Protein 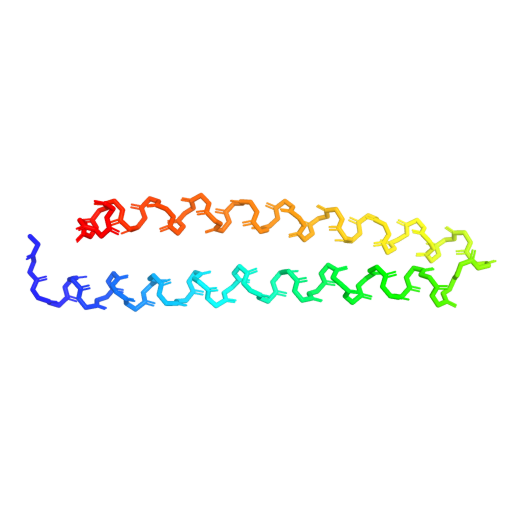AF-A0A1F9XLJ6-F1 (afdb_monomer)

pLDDT: mean 95.95, std 5.19, range [65.62, 98.75]

Sequence (75 aa):
MNERSRQKMATLLKIFKFAVREENKTQKLYSKLKNKYQNDPECVTLFTWLCNEESKHEDKLREKYVELKKELGLE

Radius of gyration: 16.81 Å; Cα contacts (8 Å, |Δi|>4): 56; chains: 1; bounding box: 38×13×45 Å

Nearest PDB structures (foldseek):
  3lsq-assembly1_A  TM=9.120E-01  e=8.339E-01  Trypanosoma brucei
  6jqa-assembly1_D  TM=8.675E-01  e=2.204E+00  Onion yellows phytoplasma OY-W
  6yo0-assembly1_g1  TM=9.283E-01  e=3.701E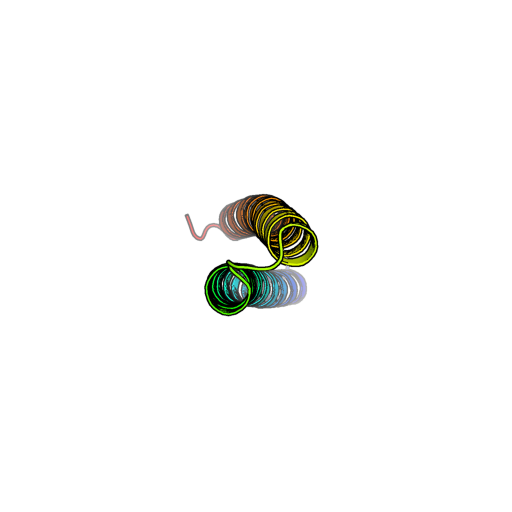+00  Tetrahymena the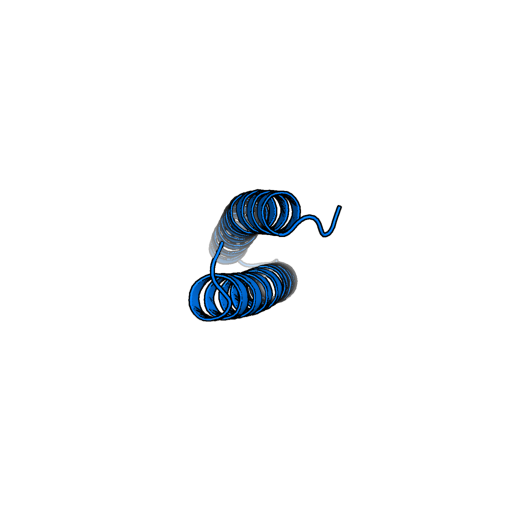rmophila
  7w1m-assembly1_A  TM=6.294E-01  e=5.460E+00  Hom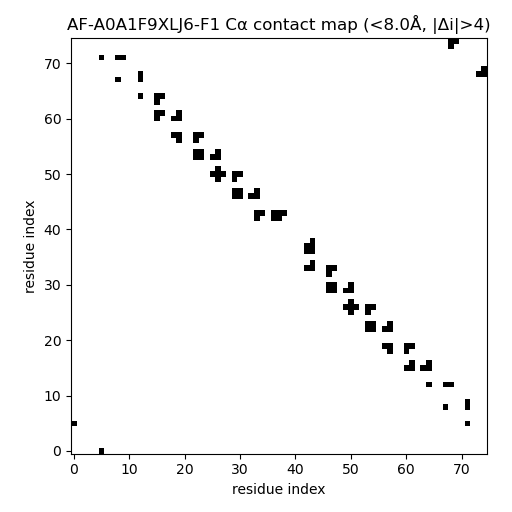o sapiens
  6ixg-assembly2_B  TM=4.544E-01  e=5.826E+00  Homo sapiens

Mean predicted aligned error: 3.05 Å

Structure (mmCIF, N/CA/C/O backbone):
data_AF-A0A1F9XLJ6-F1
#
_entry.id   AF-A0A1F9XLJ6-F1
#
loop_
_atom_site.group_PDB
_atom_site.id
_atom_site.type_symbol
_atom_site.label_atom_id
_atom_site.label_alt_id
_atom_site.label_comp_id
_atom_site.label_asym_id
_atom_site.label_entity_id
_atom_site.label_seq_id
_atom_site.pdbx_PDB_ins_code
_atom_site.Cartn_x
_atom_site.Cartn_y
_atom_site.Cartn_z
_atom_site.occupancy
_atom_site.B_iso_or_equiv
_atom_site.auth_seq_id
_atom_site.auth_comp_id
_atom_site.auth_asym_id
_atom_site.auth_atom_id
_atom_site.pdbx_PDB_model_num
ATOM 1 N N . MET A 1 1 ? -18.430 4.810 25.234 1.00 76.38 1 MET A N 1
ATOM 2 C CA . MET A 1 1 ? -18.841 4.834 23.809 1.00 76.38 1 MET A CA 1
ATOM 3 C C . MET A 1 1 ? -20.154 4.076 23.663 1.00 76.38 1 MET A C 1
ATOM 5 O O . MET A 1 1 ? -20.257 3.005 24.241 1.00 76.38 1 MET A O 1
ATOM 9 N N . ASN A 1 2 ? -21.150 4.615 22.951 1.00 90.25 2 ASN A N 1
ATOM 10 C CA . ASN A 1 2 ? -22.401 3.885 22.697 1.00 90.25 2 ASN A CA 1
ATOM 11 C C . ASN A 1 2 ? -22.236 2.846 21.567 1.00 90.25 2 ASN A C 1
ATOM 13 O O . ASN A 1 2 ? -21.283 2.916 20.787 1.00 90.25 2 ASN A O 1
ATOM 17 N N . GLU A 1 3 ? -23.177 1.907 21.467 1.00 89.62 3 GLU A N 1
ATOM 18 C CA . GLU A 1 3 ? -23.106 0.779 20.525 1.00 89.62 3 GLU A CA 1
ATOM 19 C C . GLU A 1 3 ? -23.033 1.227 19.056 1.00 89.62 3 GLU A C 1
ATOM 21 O O . GLU A 1 3 ? -22.225 0.729 18.272 1.00 89.62 3 GLU A O 1
ATOM 26 N N . ARG A 1 4 ? -23.800 2.259 18.687 1.00 91.56 4 ARG A N 1
ATOM 27 C CA . ARG A 1 4 ? -23.792 2.813 17.325 1.00 91.56 4 ARG A CA 1
ATOM 28 C C . ARG A 1 4 ? -22.425 3.390 16.953 1.00 91.56 4 ARG A C 1
ATOM 30 O O . ARG A 1 4 ? -21.968 3.203 15.825 1.00 91.56 4 ARG A O 1
ATOM 37 N N . SER A 1 5 ? -21.774 4.093 17.876 1.00 89.88 5 SER A N 1
ATOM 38 C CA . SER A 1 5 ? -20.428 4.635 17.678 1.00 89.88 5 SER A CA 1
ATOM 39 C C . SER A 1 5 ? -19.389 3.520 17.573 1.00 89.88 5 SER A C 1
ATOM 41 O O . SER A 1 5 ? -18.553 3.563 16.672 1.00 89.88 5 SER A O 1
ATOM 43 N N . ARG A 1 6 ? -19.494 2.476 18.405 1.00 89.81 6 ARG A N 1
ATOM 44 C CA . ARG A 1 6 ? -18.604 1.307 18.343 1.00 89.81 6 ARG A CA 1
ATOM 45 C C . ARG A 1 6 ? -18.705 0.590 16.996 1.00 89.81 6 ARG A C 1
ATOM 47 O O . ARG A 1 6 ? -17.682 0.311 16.372 1.00 89.81 6 ARG A O 1
ATOM 54 N N . GLN A 1 7 ? -19.921 0.371 16.497 1.00 93.12 7 GLN A N 1
ATOM 55 C CA . GLN A 1 7 ? -20.149 -0.260 15.196 1.00 93.12 7 GLN A CA 1
ATOM 56 C C . GLN A 1 7 ? -19.585 0.570 14.030 1.00 93.12 7 GLN A C 1
ATOM 58 O O . GLN A 1 7 ? -19.002 0.020 13.088 1.00 93.12 7 GLN A O 1
ATOM 63 N N . LYS A 1 8 ? -19.721 1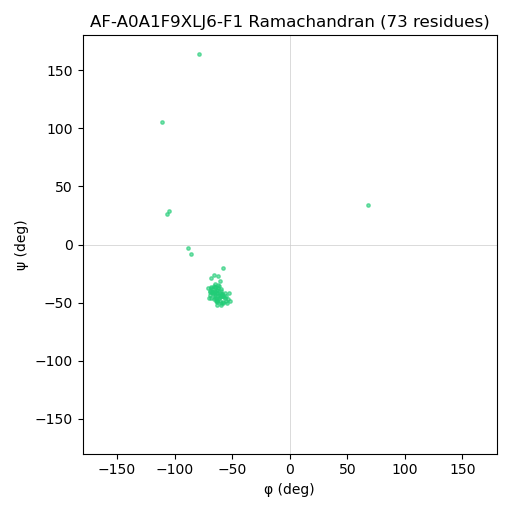.902 14.089 1.00 93.19 8 LYS A N 1
ATOM 64 C CA . LYS A 1 8 ? -19.106 2.806 13.103 1.00 93.19 8 LYS A CA 1
ATOM 65 C C . LYS A 1 8 ? -17.584 2.681 13.107 1.00 93.19 8 LYS A C 1
ATOM 67 O O . LYS A 1 8 ? -16.996 2.528 12.042 1.00 93.19 8 LYS A O 1
ATOM 72 N N . MET A 1 9 ? -16.957 2.678 14.281 1.00 92.94 9 MET A N 1
ATOM 73 C CA . MET A 1 9 ? -15.503 2.535 14.401 1.00 92.94 9 MET A CA 1
ATOM 74 C C . MET A 1 9 ? -15.010 1.170 13.917 1.00 92.94 9 MET A C 1
ATOM 76 O O . MET A 1 9 ? -14.032 1.106 13.179 1.00 92.94 9 MET A O 1
ATOM 80 N N . ALA A 1 10 ? -15.724 0.085 14.224 1.00 92.62 10 ALA A N 1
ATOM 81 C CA . ALA A 1 10 ? -15.408 -1.239 13.689 1.00 92.62 10 ALA A CA 1
ATOM 82 C C . ALA A 1 10 ? -15.511 -1.288 12.152 1.00 92.62 10 ALA A C 1
ATOM 84 O O . ALA A 1 10 ? -14.725 -1.964 11.486 1.00 92.62 10 ALA A O 1
ATOM 85 N N . THR A 1 11 ? -16.466 -0.555 11.574 1.00 96.06 11 THR A N 1
ATOM 86 C CA . THR A 1 11 ? -16.602 -0.423 10.117 1.00 96.06 11 THR A CA 1
ATOM 87 C C . THR A 1 11 ? -15.438 0.369 9.524 1.00 96.06 11 THR A C 1
ATOM 89 O O . THR A 1 11 ? -14.827 -0.091 8.562 1.00 96.06 11 THR A O 1
ATOM 92 N N . LEU A 1 12 ? -15.072 1.503 10.130 1.00 96.06 12 LEU A N 1
ATOM 93 C CA . LEU A 1 12 ? -13.898 2.283 9.728 1.00 96.06 12 LEU A CA 1
ATOM 94 C C . LEU A 1 12 ? -12.624 1.439 9.786 1.00 96.06 12 LEU A C 1
ATOM 96 O O . LEU A 1 12 ? -11.870 1.409 8.820 1.00 96.06 12 LEU A O 1
ATOM 100 N N . LEU A 1 13 ? -12.428 0.668 10.854 1.00 96.56 13 LEU A N 1
ATOM 101 C CA . LEU A 1 13 ? -11.278 -0.219 10.996 1.00 96.56 13 LEU A CA 1
ATOM 102 C C . LEU A 1 13 ? -11.166 -1.219 9.828 1.00 96.56 13 LEU A C 1
ATOM 104 O O . LEU A 1 13 ? -10.077 -1.439 9.294 1.00 96.56 13 LEU A O 1
ATOM 108 N N . LYS A 1 14 ? -12.293 -1.797 9.383 1.00 97.12 14 LYS A N 1
ATOM 109 C CA . LYS A 1 14 ? -12.333 -2.680 8.203 1.00 97.12 14 LYS A CA 1
ATOM 110 C C . LYS A 1 14 ? -11.975 -1.939 6.914 1.00 97.12 14 LYS A C 1
ATOM 112 O O . LYS A 1 14 ? -11.259 -2.503 6.090 1.00 97.12 14 LYS A O 1
ATOM 117 N N . ILE A 1 15 ? -12.444 -0.701 6.753 1.00 98.25 15 ILE A N 1
ATOM 118 C CA . ILE A 1 15 ? -12.144 0.142 5.587 1.00 98.25 15 ILE A CA 1
ATOM 119 C C . ILE A 1 15 ? -10.647 0.460 5.527 1.00 98.25 15 ILE A C 1
ATOM 121 O O . ILE A 1 15 ? -10.028 0.229 4.494 1.00 98.25 15 ILE A O 1
ATOM 125 N N . PHE A 1 16 ? -10.038 0.894 6.633 1.00 98.06 16 PHE A N 1
ATOM 126 C CA . PHE A 1 16 ? -8.599 1.170 6.676 1.00 98.06 16 PHE A CA 1
ATOM 127 C C . PHE A 1 16 ? -7.764 -0.092 6.429 1.00 98.06 16 PHE A C 1
ATOM 129 O O . PHE A 1 16 ? -6.818 -0.057 5.647 1.00 98.06 16 PHE A O 1
ATOM 136 N N . LYS A 1 17 ? -8.151 -1.241 7.003 1.00 97.75 17 LYS A N 1
ATOM 137 C CA . LYS A 1 17 ? -7.493 -2.527 6.713 1.00 97.75 17 LYS A CA 1
ATOM 138 C C . LYS A 1 17 ? -7.555 -2.886 5.228 1.00 97.75 17 LYS A C 1
ATOM 140 O O . LYS A 1 17 ? -6.587 -3.411 4.679 1.00 97.75 17 LYS A O 1
ATOM 145 N N . PHE A 1 18 ? -8.708 -2.664 4.599 1.00 98.38 18 PHE A N 1
ATOM 146 C CA . PHE A 1 18 ? -8.882 -2.881 3.169 1.00 98.38 18 PHE A CA 1
ATOM 147 C C . PHE A 1 18 ? -7.976 -1.941 2.367 1.00 98.38 18 PHE A C 1
ATOM 149 O O . PHE A 1 18 ? -7.221 -2.429 1.533 1.00 98.38 18 PHE A O 1
ATOM 156 N N . ALA A 1 19 ? -7.985 -0.643 2.677 1.00 98.44 19 ALA A N 1
ATOM 157 C CA . ALA A 1 19 ? -7.185 0.365 1.985 1.00 98.44 19 ALA A CA 1
ATOM 158 C C . ALA A 1 19 ? -5.679 0.051 2.040 1.00 98.44 19 ALA A C 1
ATOM 160 O O . ALA A 1 19 ? -5.057 -0.060 0.991 1.00 98.44 19 ALA A O 1
ATOM 161 N N . VAL A 1 20 ? -5.123 -0.253 3.224 1.00 98.44 20 VAL A N 1
ATOM 162 C CA . VAL A 1 20 ? -3.710 -0.679 3.387 1.00 98.44 20 VAL A CA 1
ATOM 163 C C . VAL A 1 20 ? -3.359 -1.852 2.466 1.00 98.44 20 VAL A C 1
ATOM 165 O O . VAL A 1 20 ? -2.287 -1.900 1.865 1.00 98.44 20 VAL A O 1
ATOM 168 N N . ARG A 1 21 ? -4.264 -2.831 2.340 1.00 98.38 21 ARG A N 1
ATOM 169 C CA . ARG A 1 21 ? -4.039 -3.992 1.474 1.00 98.38 21 ARG A CA 1
ATOM 170 C C . ARG A 1 21 ? -4.045 -3.610 -0.005 1.00 98.38 21 ARG A C 1
ATOM 172 O O . ARG A 1 21 ? -3.297 -4.216 -0.771 1.00 98.38 21 ARG A O 1
ATOM 179 N N . GLU A 1 22 ? -4.907 -2.685 -0.415 1.00 98.56 22 GLU A N 1
ATOM 180 C CA . GLU A 1 22 ? -4.946 -2.22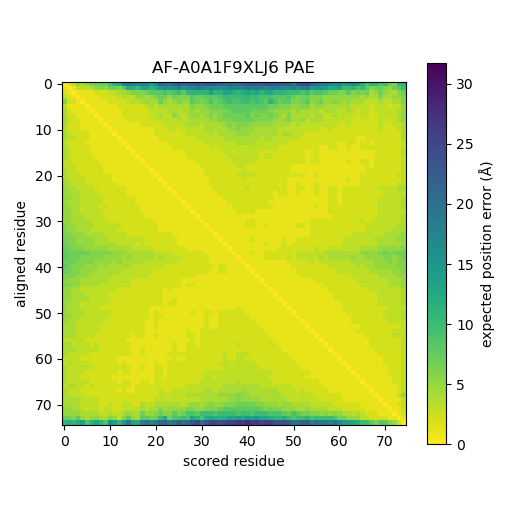7 -1.803 1.00 98.56 22 GLU A CA 1
ATOM 181 C C . GLU A 1 22 ? -3.692 -1.411 -2.152 1.00 98.56 22 GLU A C 1
ATOM 183 O O . GLU A 1 22 ? -3.095 -1.707 -3.184 1.00 98.56 22 GLU A O 1
ATOM 188 N N . GLU A 1 23 ? -3.186 -0.548 -1.262 1.00 98.50 23 GLU A N 1
ATOM 189 C CA . GLU A 1 23 ? -1.900 0.144 -1.482 1.00 98.50 23 GLU A CA 1
ATOM 190 C C . GLU A 1 23 ? -0.752 -0.841 -1.715 1.00 98.50 23 GLU A C 1
ATOM 192 O O . GLU A 1 23 ? -0.007 -0.747 -2.693 1.00 98.50 23 GLU A O 1
ATOM 197 N N . ASN A 1 24 ? -0.666 -1.884 -0.885 1.00 97.94 24 ASN A N 1
ATOM 198 C CA . ASN A 1 24 ? 0.362 -2.908 -1.036 1.00 97.94 24 ASN A CA 1
ATOM 199 C C . ASN A 1 24 ? 0.258 -3.674 -2.372 1.00 97.94 24 ASN A C 1
ATOM 201 O O . ASN A 1 24 ? 1.267 -4.080 -2.960 1.00 97.94 24 ASN A O 1
ATOM 205 N N . LYS A 1 25 ? -0.964 -3.903 -2.876 1.00 98.44 25 LYS A N 1
ATOM 206 C CA . LYS A 1 25 ? -1.173 -4.512 -4.200 1.00 98.44 25 LYS A CA 1
ATOM 207 C C . LYS A 1 25 ? -0.743 -3.565 -5.317 1.00 98.44 25 LYS A C 1
ATOM 209 O O . LYS A 1 25 ? -0.125 -4.029 -6.277 1.00 98.44 25 LYS A O 1
ATOM 214 N N . THR A 1 26 ? -1.037 -2.276 -5.192 1.00 98.31 26 THR A N 1
ATOM 215 C CA . THR A 1 26 ? -0.685 -1.259 -6.187 1.00 98.31 26 THR A CA 1
ATOM 216 C C . THR A 1 26 ? 0.831 -1.048 -6.260 1.00 98.31 26 THR A C 1
ATOM 218 O O . THR A 1 26 ? 1.393 -1.067 -7.354 1.00 98.31 26 THR A O 1
ATOM 221 N N . GLN A 1 27 ? 1.539 -1.025 -5.126 1.00 98.50 27 GLN A N 1
ATOM 222 C CA . GLN A 1 27 ? 3.011 -1.032 -5.094 1.00 98.50 27 GLN A CA 1
ATOM 223 C C . GLN A 1 27 ? 3.603 -2.221 -5.869 1.00 98.50 27 GLN A C 1
ATOM 225 O O . GLN A 1 27 ? 4.523 -2.072 -6.680 1.00 98.50 27 GLN A O 1
ATOM 230 N N . LYS A 1 28 ? 3.042 -3.425 -5.676 1.00 98.38 28 LYS A N 1
ATOM 231 C CA . LYS A 1 28 ? 3.453 -4.630 -6.418 1.00 98.38 28 LYS A CA 1
ATOM 232 C C . LYS A 1 28 ? 3.158 -4.510 -7.910 1.00 98.38 28 LYS A C 1
ATOM 234 O O . LYS A 1 28 ? 3.940 -5.010 -8.719 1.00 98.38 28 LYS A O 1
ATOM 239 N N . LEU A 1 29 ? 2.048 -3.875 -8.285 1.00 98.62 29 LEU A N 1
ATOM 240 C CA . LEU A 1 29 ? 1.720 -3.596 -9.680 1.00 98.62 29 LEU A CA 1
ATOM 241 C C . LEU A 1 29 ? 2.758 -2.656 -10.301 1.00 98.62 29 LEU A C 1
ATOM 243 O O . LEU A 1 29 ? 3.345 -3.020 -11.317 1.00 98.62 29 LEU A O 1
ATOM 247 N N . TYR A 1 30 ? 3.054 -1.513 -9.681 1.00 98.69 30 TYR A N 1
ATOM 248 C CA . TYR A 1 30 ? 4.061 -0.581 -10.195 1.00 98.69 30 TYR A CA 1
ATOM 249 C C . TYR A 1 30 ? 5.458 -1.195 -10.241 1.00 98.69 30 TYR A C 1
ATOM 251 O O . TYR A 1 30 ? 6.159 -1.030 -11.235 1.00 98.69 30 TYR A O 1
ATOM 259 N N . SER A 1 31 ? 5.831 -2.011 -9.254 1.00 98.25 31 SER A N 1
ATOM 260 C CA . SER A 1 31 ? 7.077 -2.785 -9.298 1.00 98.25 31 SER A CA 1
ATOM 261 C C . SER A 1 31 ? 7.139 -3.725 -10.511 1.00 98.25 31 SER A C 1
ATOM 263 O O . SER A 1 31 ? 8.164 -3.800 -11.189 1.00 98.25 31 SER A O 1
ATOM 265 N N . LYS A 1 32 ? 6.038 -4.419 -10.834 1.00 98.62 32 LYS A N 1
ATOM 266 C CA . LYS A 1 32 ? 5.947 -5.268 -12.035 1.00 98.62 32 LYS A CA 1
ATOM 267 C C . LYS A 1 32 ? 5.998 -4.449 -13.325 1.00 98.62 32 LYS A C 1
ATOM 269 O O . LYS A 1 32 ? 6.651 -4.877 -14.272 1.00 98.62 32 LYS A O 1
ATOM 274 N N . LEU A 1 33 ? 5.331 -3.295 -13.371 1.00 98.56 33 LEU A N 1
ATOM 275 C CA . LEU A 1 33 ? 5.334 -2.408 -14.537 1.00 98.56 33 LEU A CA 1
ATOM 276 C C . LEU A 1 33 ? 6.722 -1.808 -14.777 1.00 98.56 33 LEU A C 1
ATOM 278 O O . LEU A 1 33 ? 7.200 -1.863 -15.905 1.00 98.56 33 LEU A O 1
ATOM 282 N N . LYS A 1 34 ? 7.421 -1.366 -13.726 1.00 98.44 34 LYS A N 1
ATOM 283 C CA . LYS A 1 34 ? 8.825 -0.937 -13.798 1.00 98.44 34 LYS A CA 1
ATOM 284 C C . LYS A 1 34 ? 9.699 -2.001 -14.462 1.00 98.44 34 LYS A C 1
ATOM 286 O O . LYS A 1 34 ? 10.438 -1.696 -15.387 1.00 98.44 34 LYS A O 1
ATOM 291 N N . ASN A 1 35 ? 9.576 -3.256 -14.027 1.00 98.19 35 ASN A N 1
ATOM 292 C CA . ASN A 1 35 ? 10.347 -4.362 -14.600 1.00 98.19 35 ASN A CA 1
ATOM 293 C C . ASN A 1 35 ? 9.936 -4.664 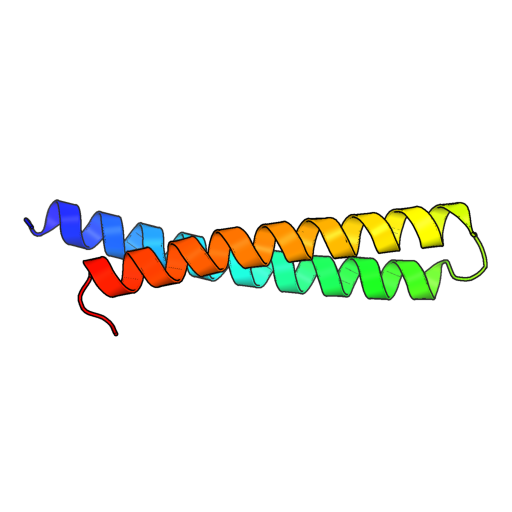-16.051 1.00 98.19 35 ASN A C 1
ATOM 295 O O . ASN A 1 35 ? 10.789 -4.955 -16.885 1.00 98.19 35 ASN A O 1
ATOM 299 N N . LYS A 1 36 ? 8.638 -4.577 -16.373 1.00 98.56 36 LYS A N 1
ATOM 300 C CA . LYS A 1 36 ? 8.126 -4.776 -17.738 1.00 98.56 36 LYS A CA 1
ATOM 301 C C . LYS A 1 36 ? 8.669 -3.727 -18.715 1.00 98.56 36 LYS A C 1
ATOM 303 O O . LYS A 1 36 ? 8.986 -4.073 -19.847 1.00 98.56 36 LYS A O 1
ATOM 308 N N . TYR A 1 37 ? 8.783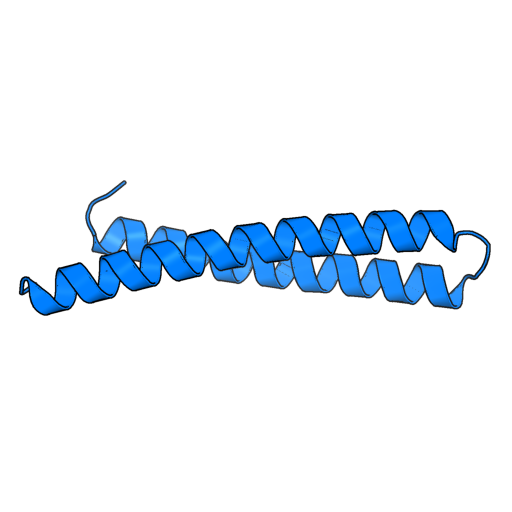 -2.477 -18.275 1.00 98.19 37 TYR A N 1
ATOM 309 C CA . TYR A 1 37 ? 9.249 -1.343 -19.078 1.00 98.19 37 TYR A CA 1
ATOM 310 C C . TYR A 1 37 ? 10.686 -0.925 -18.734 1.00 98.19 37 TYR A C 1
ATOM 312 O O . TYR A 1 37 ? 11.050 0.230 -18.906 1.00 98.19 37 TYR A O 1
ATOM 320 N N . GLN A 1 38 ? 11.527 -1.857 -18.271 1.00 97.94 38 GLN A N 1
ATOM 321 C CA . GLN A 1 38 ? 12.886 -1.563 -17.787 1.00 97.94 38 GLN A CA 1
ATOM 322 C C . GLN A 1 38 ? 13.816 -0.882 -18.810 1.00 97.94 38 GLN A C 1
ATOM 324 O O . GLN A 1 38 ? 14.797 -0.261 -18.416 1.00 97.94 38 GLN A O 1
ATOM 329 N N . ASN A 1 39 ? 13.510 -0.990 -20.108 1.00 98.31 39 ASN A N 1
ATOM 330 C CA . ASN A 1 39 ? 14.291 -0.383 -21.192 1.00 98.31 39 ASN A CA 1
ATOM 331 C C . ASN A 1 39 ? 13.849 1.053 -21.535 1.00 98.31 39 ASN A C 1
ATOM 333 O O . ASN A 1 39 ? 14.453 1.675 -22.403 1.00 98.31 39 ASN A O 1
ATOM 337 N N . ASP A 1 40 ? 12.800 1.561 -20.886 1.00 98.44 40 ASP A N 1
ATOM 338 C CA . ASP A 1 40 ? 12.309 2.932 -21.022 1.00 98.44 40 ASP A CA 1
ATOM 339 C C . ASP A 1 40 ? 12.588 3.698 -19.708 1.00 98.44 40 ASP A C 1
ATOM 341 O O . ASP A 1 40 ? 11.908 3.467 -18.698 1.00 98.44 40 ASP A O 1
ATOM 345 N N . PRO A 1 41 ? 13.593 4.597 -19.684 1.00 98.06 41 PRO A N 1
ATOM 346 C CA . PRO A 1 41 ? 13.977 5.331 -18.478 1.00 98.06 41 PRO A CA 1
ATOM 347 C C . PRO A 1 41 ? 12.866 6.209 -17.885 1.00 98.06 41 PRO A C 1
ATOM 349 O O . PRO A 1 41 ? 12.809 6.378 -16.661 1.00 98.06 41 PRO A O 1
ATOM 352 N N . GLU A 1 42 ? 11.978 6.756 -18.717 1.00 98.44 42 GLU A N 1
ATOM 353 C CA . GLU A 1 42 ? 10.868 7.598 -18.260 1.00 98.44 42 GLU A CA 1
ATOM 354 C C . GLU A 1 42 ? 9.834 6.744 -17.529 1.00 98.44 42 GLU A C 1
ATOM 356 O O . GLU A 1 42 ? 9.443 7.060 -16.401 1.00 98.44 42 GLU A O 1
ATOM 361 N N . CYS A 1 43 ? 9.480 5.593 -18.109 1.00 98.31 43 CYS A N 1
ATOM 362 C CA . CYS A 1 43 ? 8.616 4.610 -17.462 1.00 98.31 43 CYS A CA 1
ATOM 363 C C . CYS A 1 43 ? 9.209 4.108 -16.138 1.00 98.31 43 CYS A C 1
ATOM 365 O O . CYS A 1 43 ? 8.500 4.021 -15.132 1.00 98.31 43 CYS A O 1
ATOM 367 N N . VAL A 1 44 ? 10.507 3.791 -16.103 1.00 98.62 44 VAL A N 1
ATOM 368 C CA . VAL A 1 44 ? 11.179 3.331 -14.876 1.00 98.62 44 VAL A CA 1
ATOM 369 C C . VAL A 1 44 ? 11.115 4.392 -13.781 1.00 98.62 44 VAL A C 1
ATOM 371 O O . VAL A 1 44 ? 10.810 4.067 -12.628 1.00 98.62 44 VAL A O 1
ATOM 374 N N . THR A 1 45 ? 11.362 5.653 -14.136 1.00 98.69 45 THR A N 1
ATOM 375 C CA . THR A 1 45 ? 11.300 6.785 -13.205 1.00 98.69 45 THR A CA 1
ATOM 376 C C . THR A 1 45 ? 9.884 6.964 -12.665 1.00 98.69 45 THR A C 1
ATOM 378 O O . THR A 1 45 ? 9.691 7.009 -11.448 1.00 98.69 45 THR A O 1
ATOM 381 N N . LEU A 1 46 ? 8.885 6.972 -13.552 1.00 98.69 46 LEU A N 1
ATOM 382 C CA . LEU A 1 46 ? 7.480 7.126 -13.190 1.00 98.69 46 LEU A CA 1
ATOM 383 C C . LEU A 1 46 ? 7.003 6.008 -12.257 1.00 98.69 46 LEU A C 1
ATOM 385 O O . LEU A 1 46 ? 6.467 6.285 -11.188 1.00 98.69 46 LEU A O 1
ATOM 389 N N . PHE A 1 47 ? 7.216 4.741 -12.620 1.00 98.75 47 PHE A N 1
ATOM 390 C CA . PHE A 1 47 ? 6.748 3.619 -11.801 1.00 98.75 47 PHE A CA 1
ATOM 391 C C . PHE A 1 47 ? 7.502 3.495 -10.476 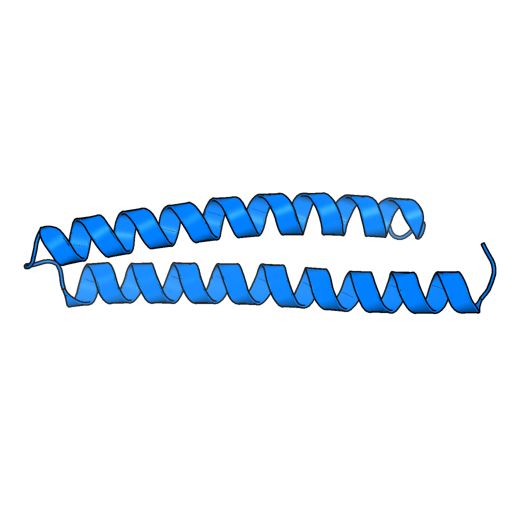1.00 98.75 47 PHE A C 1
ATOM 393 O O . PHE A 1 47 ? 6.921 3.044 -9.489 1.00 98.75 47 PHE A O 1
ATOM 400 N N . THR A 1 48 ? 8.767 3.918 -10.420 1.00 98.62 48 THR A N 1
ATOM 401 C CA . THR A 1 48 ? 9.502 4.017 -9.150 1.00 98.62 48 THR A CA 1
ATOM 402 C C . THR A 1 48 ? 8.888 5.087 -8.254 1.00 98.62 48 THR A C 1
ATOM 404 O O . THR A 1 48 ? 8.630 4.821 -7.082 1.00 98.62 48 THR A O 1
ATOM 407 N N . TRP A 1 49 ? 8.607 6.273 -8.803 1.00 98.69 49 TRP A N 1
ATOM 408 C CA . TRP A 1 49 ? 7.958 7.349 -8.059 1.00 98.69 49 TRP A CA 1
ATOM 409 C C . TRP A 1 49 ? 6.573 6.930 -7.553 1.00 98.69 49 TRP A C 1
ATOM 411 O O . TRP A 1 49 ? 6.319 7.025 -6.357 1.00 98.69 49 TRP A O 1
ATOM 421 N N . LEU A 1 50 ? 5.730 6.360 -8.419 1.00 98.75 50 LEU A N 1
ATOM 422 C CA . LEU A 1 50 ? 4.403 5.865 -8.045 1.00 98.75 50 LEU A CA 1
ATOM 423 C C . LEU A 1 50 ? 4.474 4.793 -6.948 1.00 98.75 50 LEU A C 1
ATOM 425 O O . LEU A 1 50 ? 3.737 4.869 -5.973 1.00 98.75 50 LEU A O 1
ATOM 429 N N . CYS A 1 51 ? 5.393 3.827 -7.049 1.00 98.44 51 CYS A N 1
ATOM 430 C CA . CYS A 1 51 ? 5.582 2.821 -6.000 1.00 98.44 51 CYS A CA 1
ATOM 431 C C . CYS A 1 51 ? 5.952 3.452 -4.645 1.00 98.44 51 CYS A C 1
ATOM 433 O O . CYS A 1 51 ? 5.486 2.987 -3.607 1.00 98.44 51 CYS A O 1
ATOM 435 N N . ASN A 1 52 ? 6.768 4.511 -4.651 1.00 98.38 52 ASN A N 1
ATOM 436 C CA . ASN A 1 52 ? 7.134 5.235 -3.435 1.00 98.38 52 ASN A CA 1
ATOM 437 C C . ASN A 1 52 ? 5.958 6.044 -2.866 1.00 98.38 52 ASN A C 1
ATOM 439 O O . ASN A 1 52 ? 5.812 6.112 -1.647 1.00 98.38 52 ASN A O 1
ATOM 443 N N . GLU A 1 53 ? 5.115 6.641 -3.713 1.00 98.62 53 GLU A N 1
ATOM 444 C CA . GLU A 1 53 ? 3.908 7.343 -3.257 1.00 98.62 53 GLU A CA 1
ATOM 445 C C . GLU A 1 53 ? 2.922 6.381 -2.582 1.00 98.62 53 GLU A C 1
ATOM 447 O O . GLU A 1 53 ? 2.494 6.649 -1.459 1.00 98.62 53 GLU A O 1
ATOM 452 N N . GLU A 1 54 ? 2.659 5.209 -3.169 1.00 98.50 54 GLU A N 1
ATOM 453 C CA . GLU A 1 54 ? 1.771 4.221 -2.536 1.00 98.50 54 GLU A CA 1
ATOM 454 C C . GLU A 1 54 ? 2.352 3.645 -1.234 1.00 98.50 54 GLU A C 1
ATOM 456 O O . GLU A 1 54 ? 1.600 3.252 -0.343 1.00 98.50 54 GLU A O 1
ATOM 461 N N . SER A 1 55 ? 3.681 3.619 -1.071 1.00 98.25 55 SER A N 1
ATOM 462 C CA . SER A 1 55 ? 4.303 3.286 0.222 1.00 98.25 55 SER A CA 1
ATOM 463 C C . SER A 1 55 ? 3.970 4.336 1.283 1.00 98.25 55 SER A C 1
ATOM 465 O O . SER A 1 55 ? 3.588 3.986 2.396 1.00 98.25 55 SER A O 1
ATOM 467 N N . LYS A 1 56 ? 4.043 5.629 0.938 1.00 98.56 56 LYS A N 1
ATOM 468 C CA . LYS A 1 56 ? 3.672 6.721 1.857 1.00 98.56 56 LYS A CA 1
ATOM 469 C C . LYS A 1 56 ? 2.181 6.692 2.198 1.00 98.56 56 LYS A C 1
ATOM 471 O O . LYS A 1 56 ? 1.801 7.035 3.318 1.00 98.56 56 LYS A O 1
ATOM 476 N N . HIS A 1 57 ? 1.328 6.330 1.239 1.00 98.56 57 HIS A N 1
ATOM 477 C CA . HIS A 1 57 ? -0.101 6.134 1.483 1.00 98.56 57 HIS A CA 1
ATOM 478 C C . HIS A 1 57 ? -0.344 4.957 2.432 1.00 98.56 57 HIS A C 1
ATOM 480 O O . HIS A 1 57 ? -1.090 5.109 3.404 1.00 98.56 57 HIS A O 1
ATOM 486 N N . GLU A 1 58 ? 0.327 3.821 2.205 1.00 98.38 58 GLU A N 1
ATOM 487 C CA . GLU A 1 58 ? 0.249 2.645 3.075 1.00 98.38 58 GLU A CA 1
ATOM 488 C C . GLU A 1 58 ? 0.605 2.999 4.524 1.00 98.38 58 GLU A C 1
ATOM 490 O O . GLU A 1 58 ? -0.158 2.660 5.432 1.00 98.38 58 GLU A O 1
ATOM 495 N N . ASP A 1 59 ? 1.713 3.715 4.738 1.00 98.38 59 ASP A N 1
ATOM 496 C CA . ASP A 1 59 ? 2.181 4.106 6.071 1.00 98.38 59 ASP A CA 1
ATOM 497 C C . ASP A 1 59 ? 1.140 4.959 6.809 1.00 98.38 59 ASP A C 1
ATOM 499 O O . ASP A 1 59 ? 0.720 4.604 7.912 1.00 98.38 59 ASP A O 1
ATOM 503 N N . LYS A 1 60 ? 0.610 6.011 6.168 1.00 98.38 60 LYS A N 1
ATOM 504 C CA . LYS A 1 60 ? -0.434 6.874 6.758 1.00 98.38 60 LYS A CA 1
ATOM 505 C C . LYS A 1 60 ? -1.713 6.105 7.095 1.00 98.38 60 LYS A C 1
ATOM 507 O O . LYS A 1 60 ? -2.330 6.314 8.142 1.00 98.38 60 LYS A O 1
ATOM 512 N N . LEU A 1 61 ? -2.143 5.208 6.207 1.00 98.44 61 LEU A N 1
ATOM 513 C CA . LEU A 1 61 ? -3.332 4.384 6.434 1.00 98.44 61 LEU A CA 1
ATOM 514 C C . LEU A 1 61 ? -3.106 3.377 7.569 1.00 98.44 61 LEU A C 1
ATOM 516 O O . LEU A 1 61 ? -4.025 3.111 8.348 1.00 98.44 61 LEU A O 1
ATOM 520 N N . ARG A 1 62 ? -1.893 2.827 7.680 1.00 97.75 62 ARG A N 1
ATOM 521 C CA . ARG A 1 62 ? -1.495 1.889 8.733 1.00 97.75 62 ARG A CA 1
ATOM 522 C C . ARG A 1 62 ? -1.417 2.573 10.092 1.00 97.75 62 ARG A C 1
ATOM 524 O O . ARG A 1 62 ? -1.937 2.011 11.054 1.00 97.75 62 ARG A O 1
ATOM 531 N N . GLU A 1 63 ? -0.840 3.768 10.168 1.00 97.62 63 GLU A N 1
ATOM 532 C CA . GLU A 1 63 ? -0.853 4.606 11.372 1.00 97.62 63 GLU A CA 1
ATOM 533 C C . GLU A 1 63 ? -2.291 4.820 11.848 1.00 97.62 63 GLU A C 1
ATOM 535 O O . GLU A 1 63 ? -2.629 4.485 12.987 1.00 97.62 63 GLU A O 1
ATOM 540 N N . LYS A 1 64 ? -3.184 5.241 10.940 1.00 96.81 64 LYS A N 1
ATOM 541 C CA . LYS A 1 64 ? -4.582 5.471 11.307 1.00 96.81 64 LYS A CA 1
ATOM 542 C C . LYS A 1 64 ? -5.319 4.194 11.712 1.00 96.81 64 LYS A C 1
ATOM 544 O O . LYS A 1 64 ? -6.155 4.213 12.615 1.00 96.81 64 LYS A O 1
ATOM 549 N N . TYR A 1 65 ? -5.014 3.068 11.070 1.00 96.56 65 TYR A N 1
ATOM 550 C CA . TYR A 1 65 ? -5.552 1.763 11.449 1.00 96.56 65 TYR A CA 1
ATOM 551 C C . TYR A 1 65 ? -5.143 1.370 12.876 1.00 96.56 65 TYR A C 1
ATOM 553 O O . TYR A 1 65 ? -5.992 0.909 13.637 1.00 96.56 65 TYR A O 1
ATOM 561 N N . VAL A 1 66 ? -3.874 1.570 13.246 1.00 96.62 66 VAL A N 1
ATOM 562 C CA . VAL A 1 66 ? -3.351 1.304 14.598 1.00 96.62 66 VAL A CA 1
ATOM 563 C C . VAL A 1 66 ? -4.037 2.203 15.628 1.00 96.62 66 VAL A C 1
ATOM 565 O O . VAL A 1 66 ? -4.567 1.701 16.614 1.00 96.62 66 VAL A O 1
ATOM 568 N N . GLU A 1 67 ? -4.145 3.509 15.371 1.00 95.38 67 GLU A N 1
ATOM 569 C CA . GLU A 1 67 ? -4.899 4.426 16.241 1.00 95.38 67 GLU A CA 1
ATOM 570 C C . GLU A 1 67 ? -6.337 3.939 16.488 1.00 95.38 67 GLU A C 1
ATOM 572 O O . GLU A 1 67 ? -6.781 3.843 17.632 1.00 95.38 67 GLU A O 1
ATOM 577 N N . LEU A 1 68 ? -7.049 3.538 15.429 1.00 94.31 68 LEU A N 1
ATOM 578 C CA . LEU A 1 68 ? -8.416 3.026 15.548 1.00 94.31 68 LEU A CA 1
ATOM 579 C C . LEU A 1 68 ? -8.497 1.707 16.333 1.00 94.31 68 LEU A C 1
ATOM 581 O O . LEU A 1 68 ? -9.488 1.481 17.032 1.00 94.31 68 LEU A O 1
ATOM 585 N N . LYS A 1 69 ? -7.490 0.823 16.242 1.00 94.56 69 LYS A N 1
ATOM 586 C CA . LYS A 1 69 ? -7.442 -0.391 17.077 1.00 94.56 69 LYS A CA 1
ATOM 587 C C . LYS A 1 69 ? -7.285 -0.044 18.555 1.00 94.56 69 LYS A C 1
ATOM 589 O O . LYS A 1 69 ? -7.997 -0.642 19.364 1.00 94.56 69 LYS A O 1
ATOM 594 N N . LYS A 1 70 ? -6.416 0.920 18.892 1.00 94.19 70 LYS A N 1
ATOM 595 C CA . LYS A 1 70 ? -6.227 1.416 20.270 1.00 94.19 70 LYS A CA 1
ATOM 596 C C . LYS A 1 70 ? -7.522 1.952 20.847 1.00 94.19 70 LYS A C 1
ATOM 598 O O . LYS A 1 70 ? -7.936 1.529 21.921 1.00 94.19 70 LYS A O 1
ATOM 603 N N . GLU A 1 71 ? -8.199 2.831 20.111 1.00 91.06 71 GLU A N 1
ATOM 604 C CA . GLU A 1 71 ? -9.461 3.432 20.559 1.00 91.06 71 GLU A CA 1
ATOM 605 C C . GLU A 1 71 ? -10.575 2.386 20.770 1.00 91.06 71 GLU A C 1
ATOM 607 O O . GLU A 1 71 ? -11.473 2.577 21.592 1.00 91.06 71 GLU A O 1
ATOM 612 N N . LEU A 1 72 ? -10.513 1.257 20.054 1.00 89.44 72 LEU A N 1
ATOM 613 C CA . LEU A 1 72 ? -11.427 0.124 20.217 1.00 89.44 72 LEU A CA 1
ATOM 614 C C . LEU A 1 72 ? -11.010 -0.872 21.314 1.00 89.44 72 LEU A C 1
ATOM 616 O O . LEU A 1 72 ? -11.807 -1.759 21.628 1.00 89.44 72 LEU A O 1
ATOM 620 N N . GLY A 1 73 ? -9.812 -0.742 21.892 1.00 90.88 73 GLY A N 1
ATOM 621 C CA . GLY A 1 73 ? -9.261 -1.691 22.865 1.00 90.88 73 GLY A CA 1
ATOM 622 C C . GLY A 1 73 ? -8.926 -3.059 22.259 1.00 90.88 73 GLY A C 1
ATOM 623 O O . GLY A 1 73 ? -9.140 -4.082 22.901 1.00 90.88 73 GLY A O 1
ATOM 624 N N . LEU A 1 74 ? -8.484 -3.086 20.996 1.00 85.00 74 LEU A N 1
ATOM 625 C CA . LEU A 1 74 ? -8.147 -4.300 20.230 1.00 85.00 74 LEU A CA 1
ATOM 626 C C . LEU A 1 74 ? -6.627 -4.493 20.056 1.00 85.00 74 LEU A C 1
ATOM 628 O O . LEU A 1 74 ? -6.179 -5.078 19.053 1.00 85.00 74 LEU A O 1
ATOM 632 N N . GLU A 1 75 ? -5.853 -3.942 20.987 1.00 65.62 75 GLU A N 1
ATOM 633 C CA . GLU A 1 75 ? -4.392 -4.041 21.075 1.00 65.62 75 GLU A CA 1
ATOM 634 C C . GLU A 1 75 ? -3.960 -4.764 22.342 1.00 65.62 75 GLU A C 1
ATOM 636 O O . GLU A 1 75 ? -4.580 -4.507 23.398 1.00 65.62 75 GLU A O 1
#

Solvent-accessible surface area (backbone atoms only — not comparable to full-atom values): 3899 Å² total; per-residue (Å²): 134,56,69,70,58,51,53,50,49,56,50,50,43,53,50,33,54,50,49,32,53,50,28,57,51,50,28,52,48,26,54,51,47,21,64,74,36,62,90,38,69,67,51,31,51,50,24,50,51,51,27,52,52,32,49,56,50,27,50,56,36,45,52,51,34,50,54,51,32,53,79,68,68,73,114

Secondary structure (DSSP, 8-state):
--HHHHHHHHHHHHHHHHHHHHHHHHHHHHHHHHHHTTT-HHHHHHHHHHHHHHHHHHHHHHHHHHHHHHHTT--

Foldseek 3Di:
DDPVVLVVLVVVLVVLVVLLVVLVVLLVVLVVQLVVPVVDPVSVVVSVVSSVVSVVVNVVSVVVSVVSCVVNVVD